Protein AF-A0A1Q5JAL3-F1 (afdb_monomer_lite)

Structure (mmCIF, N/CA/C/O backbone):
data_AF-A0A1Q5JAL3-F1
#
_entry.id   AF-A0A1Q5JAL3-F1
#
loop_
_atom_site.group_PDB
_atom_site.id
_atom_site.type_symbol
_atom_site.label_atom_id
_atom_site.label_alt_id
_atom_site.label_comp_id
_atom_site.label_asym_id
_atom_site.label_entity_id
_atom_site.label_seq_id
_atom_site.pdbx_PDB_ins_code
_atom_site.Cartn_x
_atom_site.Cartn_y
_atom_site.Cartn_z
_atom_site.occupancy
_atom_site.B_iso_or_equiv
_atom_site.auth_seq_id
_atom_site.auth_comp_id
_atom_site.auth_asym_id
_atom_site.auth_atom_id
_atom_site.pdbx_PDB_model_num
ATOM 1 N N . MET A 1 1 ? -43.238 42.536 16.582 1.00 42.62 1 MET A N 1
ATOM 2 C CA . MET A 1 1 ? -42.857 41.364 17.397 1.00 42.62 1 MET A CA 1
ATOM 3 C C . MET A 1 1 ? -41.834 40.572 16.612 1.00 42.62 1 MET A C 1
ATOM 5 O O . MET A 1 1 ? -42.188 39.851 15.692 1.00 42.62 1 MET A O 1
ATOM 9 N N . THR A 1 2 ? -40.567 40.826 16.907 1.00 39.84 2 THR A N 1
ATOM 10 C CA . THR A 1 2 ? -39.393 40.129 16.381 1.00 39.84 2 THR A CA 1
ATOM 11 C C . THR A 1 2 ? -39.294 38.762 17.052 1.00 39.84 2 THR A C 1
ATOM 13 O O . THR A 1 2 ? -39.232 38.678 18.275 1.00 39.84 2 THR A O 1
ATOM 16 N N . VAL A 1 3 ? -39.324 37.695 16.255 1.00 46.88 3 VAL A N 1
ATOM 17 C CA . VAL A 1 3 ? -38.985 36.343 16.706 1.00 46.88 3 VAL A CA 1
ATOM 18 C C . VAL A 1 3 ? -37.526 36.127 16.325 1.00 46.88 3 VAL A C 1
ATOM 20 O O . VAL A 1 3 ? -37.211 35.926 15.156 1.00 46.88 3 VAL A O 1
ATOM 23 N N . GLU A 1 4 ? -36.641 36.245 17.309 1.00 42.84 4 GLU A N 1
ATOM 24 C CA . GLU A 1 4 ? -35.236 35.853 17.189 1.00 42.84 4 GLU A CA 1
ATOM 25 C C . GLU A 1 4 ? -35.157 34.329 16.978 1.00 42.84 4 GLU A C 1
ATOM 27 O O . GLU A 1 4 ? -35.777 33.578 17.742 1.00 42.84 4 GLU A O 1
ATOM 32 N N . PRO A 1 5 ? -34.410 33.825 15.982 1.00 50.69 5 PRO A N 1
ATOM 33 C CA . PRO A 1 5 ? -34.107 32.408 15.908 1.00 50.69 5 PRO A CA 1
ATOM 34 C C . PRO A 1 5 ? -33.110 32.068 17.020 1.00 50.69 5 PRO A C 1
ATOM 36 O O . PRO A 1 5 ? -31.956 32.490 16.995 1.00 50.69 5 PRO A O 1
ATOM 39 N N . VAL A 1 6 ? -33.567 31.286 18.001 1.00 53.91 6 VAL A N 1
ATOM 40 C CA . VAL A 1 6 ? -32.711 30.635 18.997 1.00 53.91 6 VAL A CA 1
ATOM 41 C C . VAL A 1 6 ? -31.657 29.830 18.242 1.00 53.91 6 VAL A C 1
ATOM 43 O O . VAL A 1 6 ? -31.956 28.796 17.642 1.00 53.91 6 VAL A O 1
ATOM 46 N N . GLY A 1 7 ? -30.427 30.342 18.228 1.00 45.62 7 GLY A N 1
ATOM 47 C CA . GLY A 1 7 ? -29.283 29.653 17.656 1.00 45.62 7 GLY A CA 1
ATOM 48 C C . GLY A 1 7 ? -29.133 28.292 18.322 1.00 45.62 7 GLY A C 1
ATOM 49 O O . GLY A 1 7 ? -28.945 28.208 19.537 1.00 45.62 7 GLY A O 1
ATOM 50 N N . LEU A 1 8 ? -29.233 27.222 17.528 1.00 49.56 8 LEU A N 1
ATOM 51 C CA . LEU A 1 8 ? -28.798 25.902 17.963 1.00 49.56 8 LEU A CA 1
ATOM 52 C C . LEU A 1 8 ? -27.350 26.034 18.463 1.00 49.56 8 LEU A C 1
ATOM 54 O O . LEU A 1 8 ? -26.520 26.588 17.733 1.00 49.56 8 LEU A O 1
ATOM 58 N N . PRO A 1 9 ? -27.006 25.519 19.657 1.00 50.84 9 PRO A N 1
ATOM 59 C CA . PRO A 1 9 ? -25.605 25.387 20.014 1.00 50.84 9 PRO A CA 1
ATOM 60 C C . PRO A 1 9 ? -24.918 24.524 18.943 1.00 50.84 9 PRO A C 1
ATOM 62 O O . PRO A 1 9 ? -25.553 23.602 18.414 1.00 50.84 9 PRO A O 1
ATOM 65 N N . PRO A 1 10 ? -23.642 24.790 18.600 1.00 48.81 10 PRO A N 1
ATOM 66 C CA . PRO A 1 10 ? -22.891 23.891 17.737 1.00 48.81 10 PRO A CA 1
ATOM 67 C C . PRO A 1 10 ? -23.011 22.497 18.345 1.00 48.81 10 PRO A C 1
ATOM 69 O O . PRO A 1 10 ? -22.692 22.325 19.522 1.00 48.81 10 PRO A O 1
ATOM 72 N N . LEU A 1 11 ? -23.555 21.541 17.582 1.00 48.44 11 LEU A N 1
ATOM 73 C CA . LEU A 1 11 ? -23.711 20.157 18.018 1.00 48.44 11 LEU A CA 1
ATOM 74 C C . LEU A 1 11 ? -22.334 19.677 18.466 1.00 48.44 11 LEU A C 1
ATOM 76 O O . LEU A 1 11 ? -21.487 19.344 17.635 1.00 48.44 11 LEU A O 1
ATOM 80 N N . ALA A 1 12 ? -22.086 19.705 19.776 1.00 58.31 12 ALA A N 1
ATOM 81 C CA . ALA A 1 12 ? -20.869 19.164 20.330 1.00 58.31 12 ALA A CA 1
ATOM 82 C C . ALA A 1 12 ? -20.825 17.711 19.847 1.00 58.31 12 ALA A C 1
ATOM 84 O O . ALA A 1 12 ? -21.824 16.998 20.008 1.00 58.31 12 ALA A O 1
ATOM 85 N N . PRO A 1 13 ? -19.741 17.281 19.177 1.00 62.78 13 PRO A N 1
ATOM 86 C CA . PRO A 1 13 ? -19.668 15.919 18.684 1.00 62.78 13 PRO A CA 1
ATOM 87 C C . PRO A 1 13 ? -19.947 14.993 19.862 1.00 62.78 13 PRO A C 1
ATOM 89 O O . PRO A 1 13 ? -19.389 15.189 20.944 1.00 62.78 13 PRO A O 1
ATOM 92 N N . THR A 1 14 ? -20.840 14.019 19.665 1.00 82.50 14 THR A N 1
ATOM 93 C CA . THR A 1 14 ? -21.141 13.035 20.706 1.00 82.50 14 THR A CA 1
ATOM 94 C C . THR A 1 14 ? -19.830 12.449 21.219 1.00 82.50 14 THR A C 1
ATOM 96 O O . THR A 1 14 ? -18.869 12.307 20.459 1.00 82.50 14 THR A O 1
ATOM 99 N N . THR A 1 15 ? -19.759 12.104 22.503 1.00 86.50 15 THR A N 1
ATOM 100 C CA . THR A 1 15 ? -18.523 11.589 23.114 1.00 86.50 15 THR A CA 1
ATOM 101 C C . THR A 1 15 ? -17.916 10.436 22.303 1.00 86.50 15 THR A C 1
ATOM 103 O O . THR A 1 15 ? -16.702 10.364 22.130 1.00 86.50 15 THR A O 1
ATOM 106 N N . ALA A 1 16 ? -18.765 9.608 21.684 1.00 84.12 16 ALA A N 1
ATOM 107 C CA . ALA A 1 16 ? -18.364 8.578 20.728 1.00 84.12 16 ALA A CA 1
ATOM 108 C C . ALA A 1 16 ? -17.694 9.134 19.455 1.00 84.12 16 ALA A C 1
ATOM 110 O O . ALA A 1 16 ? -16.653 8.627 19.047 1.00 84.12 16 ALA A O 1
ATOM 111 N N . ALA A 1 17 ? -18.249 10.174 18.824 1.00 87.62 17 ALA A N 1
ATOM 112 C CA . ALA A 1 17 ? -17.645 10.819 17.656 1.00 87.62 17 ALA A CA 1
ATOM 113 C C . ALA A 1 17 ? -16.284 11.454 17.985 1.00 87.62 17 ALA A C 1
ATOM 115 O O . ALA A 1 17 ? -15.345 11.334 17.198 1.00 87.62 17 ALA A O 1
ATOM 116 N N . ARG A 1 18 ? -16.146 12.066 19.168 1.00 89.31 18 ARG A N 1
ATOM 117 C CA . ARG A 1 18 ? -14.858 12.599 19.631 1.00 89.31 18 ARG A CA 1
ATOM 118 C C . ARG A 1 18 ? -13.846 11.479 19.891 1.00 89.31 18 ARG A C 1
ATOM 120 O O . ARG A 1 18 ? -12.728 11.574 19.401 1.00 89.31 18 ARG A O 1
ATOM 127 N N . ALA A 1 19 ? -14.238 10.396 20.566 1.00 90.06 19 ALA A N 1
ATOM 128 C CA . ALA A 1 19 ? -13.370 9.235 20.790 1.00 90.06 19 ALA A CA 1
ATOM 129 C C . ALA A 1 19 ? -12.913 8.569 19.476 1.00 90.06 19 ALA A C 1
ATOM 131 O O . ALA A 1 19 ? -11.757 8.168 19.358 1.00 90.06 19 ALA A O 1
ATOM 132 N N . ILE A 1 20 ? -13.788 8.505 18.464 1.00 91.06 20 ILE A N 1
ATOM 133 C CA . ILE A 1 20 ? -13.428 8.065 17.106 1.00 91.06 20 ILE A CA 1
ATOM 134 C C . ILE A 1 20 ? -12.351 8.980 16.514 1.00 91.06 20 ILE A C 1
ATOM 136 O O . ILE A 1 20 ? -11.346 8.484 16.013 1.00 91.06 20 ILE A O 1
ATOM 140 N N . GLY A 1 21 ? -12.534 10.301 16.607 1.00 88.75 21 GLY A N 1
ATOM 141 C CA . GLY A 1 21 ? -11.547 11.276 16.138 1.00 88.75 21 GLY A CA 1
ATOM 142 C C . GLY A 1 21 ? -10.192 11.132 16.835 1.00 88.75 21 GLY A C 1
ATOM 143 O O . GLY A 1 21 ? -9.161 11.135 16.168 1.00 88.75 21 GLY A O 1
ATOM 144 N N . VAL A 1 22 ? -10.190 10.920 18.155 1.00 90.12 22 VAL A N 1
ATOM 145 C CA . VAL A 1 22 ? -8.971 10.658 18.941 1.00 90.12 22 VAL A CA 1
ATOM 146 C C . VAL A 1 22 ? -8.249 9.403 18.444 1.00 90.12 22 VAL A C 1
ATOM 148 O O . VAL A 1 22 ? -7.041 9.436 18.222 1.00 90.12 22 VAL A O 1
ATOM 151 N N . LEU A 1 23 ? -8.978 8.308 18.208 1.00 88.12 23 LEU A N 1
ATOM 152 C CA . LEU A 1 23 ? -8.395 7.071 17.682 1.00 88.12 23 LEU A CA 1
ATOM 153 C C . LEU A 1 23 ? -7.808 7.239 16.280 1.00 88.12 23 LEU A C 1
ATOM 155 O O . LEU A 1 23 ? -6.712 6.746 16.021 1.00 88.12 23 LEU A O 1
ATOM 159 N N . MET A 1 24 ? -8.506 7.951 15.395 1.00 91.62 24 MET A N 1
ATOM 160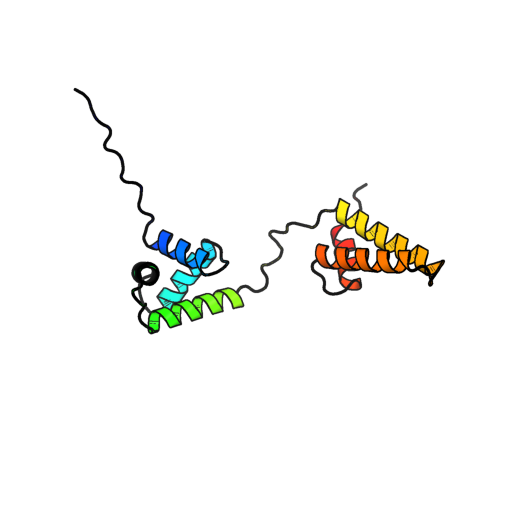 C CA . MET A 1 24 ? -8.027 8.228 14.038 1.00 91.62 24 MET A CA 1
ATOM 161 C C . MET A 1 24 ? -6.804 9.154 14.024 1.00 91.62 24 MET A C 1
ATOM 163 O O . MET A 1 24 ? -5.955 9.033 13.147 1.00 91.62 24 MET A O 1
ATOM 167 N N . ALA A 1 25 ? -6.690 10.063 14.994 1.00 88.12 25 ALA A N 1
ATOM 168 C CA . ALA A 1 25 ? -5.507 10.905 15.151 1.00 88.12 25 ALA A CA 1
ATOM 169 C C . ALA A 1 25 ? -4.302 10.114 15.688 1.00 88.12 25 ALA A C 1
ATOM 171 O O . ALA A 1 25 ? -3.170 10.360 15.281 1.00 88.12 25 ALA A O 1
ATOM 172 N N . ALA A 1 26 ? -4.537 9.155 16.589 1.00 84.12 26 ALA A N 1
ATOM 173 C CA . ALA A 1 26 ? -3.483 8.353 17.209 1.00 84.12 26 ALA A CA 1
ATOM 174 C C . ALA A 1 26 ? -3.050 7.139 16.366 1.00 84.12 26 ALA A C 1
ATOM 176 O O . ALA A 1 26 ? -1.956 6.610 16.557 1.00 84.12 26 ALA A O 1
ATOM 177 N N . THR A 1 27 ? -3.907 6.664 15.459 1.00 80.06 27 THR A N 1
ATOM 178 C CA . THR A 1 27 ? -3.668 5.466 14.647 1.00 80.06 27 THR A CA 1
ATOM 179 C C . THR A 1 27 ? -4.222 5.647 13.231 1.00 80.06 27 THR A C 1
ATOM 181 O O . THR A 1 27 ? -5.351 6.118 13.089 1.00 80.06 27 THR A O 1
ATOM 184 N N . PRO A 1 28 ? -3.491 5.247 12.170 1.00 79.88 28 PRO A N 1
ATOM 185 C CA . PRO A 1 28 ? -4.006 5.298 10.804 1.00 79.88 28 PRO A CA 1
ATOM 186 C C . PRO A 1 28 ? -5.112 4.247 10.631 1.00 79.88 28 PRO A C 1
ATOM 188 O O . PRO A 1 28 ? -4.852 3.089 10.314 1.00 79.88 28 PRO A O 1
ATOM 191 N N . CYS A 1 29 ? -6.355 4.644 10.892 1.00 80.44 29 CYS A N 1
ATOM 192 C CA . CYS A 1 29 ? -7.536 3.794 10.796 1.00 80.44 29 CYS A CA 1
ATOM 193 C C . CYS A 1 29 ? -8.741 4.597 10.288 1.00 80.44 29 CYS A C 1
ATOM 195 O O . CYS A 1 29 ? -8.789 5.824 10.401 1.00 80.44 29 CYS A O 1
ATOM 197 N N . THR A 1 30 ? -9.727 3.919 9.698 1.00 86.25 30 THR A N 1
ATOM 198 C CA . THR A 1 30 ? -10.962 4.583 9.258 1.00 86.25 30 THR A CA 1
ATOM 199 C C . THR A 1 30 ? -11.916 4.804 10.435 1.00 86.25 30 THR A C 1
ATOM 201 O O . THR A 1 30 ? -11.833 4.127 11.458 1.00 86.25 30 THR A O 1
ATOM 204 N N . ALA A 1 31 ? -12.917 5.676 10.277 1.00 85.94 31 ALA A N 1
ATOM 205 C CA . ALA A 1 31 ? -13.977 5.831 11.281 1.00 85.94 31 ALA A CA 1
ATOM 206 C C . ALA A 1 31 ? -14.741 4.517 11.549 1.00 85.94 31 ALA A C 1
ATOM 208 O O . ALA A 1 31 ? -15.248 4.299 12.651 1.00 85.94 31 ALA A O 1
ATOM 209 N N . ARG A 1 32 ? -14.828 3.626 10.550 1.00 84.12 32 ARG A N 1
ATOM 210 C CA . ARG A 1 32 ? -15.420 2.290 10.701 1.00 84.12 32 ARG A CA 1
ATOM 211 C C . ARG A 1 32 ? -14.548 1.402 11.586 1.00 84.12 32 ARG A C 1
ATOM 213 O O . ARG A 1 32 ? -15.080 0.727 12.465 1.00 84.12 32 ARG A O 1
ATOM 220 N N . ASP A 1 33 ? -13.236 1.435 11.386 1.00 85.00 33 ASP A N 1
ATOM 221 C CA . ASP A 1 33 ? -12.285 0.666 12.193 1.00 85.00 33 ASP A CA 1
ATOM 222 C C . ASP A 1 33 ? -12.223 1.195 13.623 1.00 85.00 33 ASP A C 1
ATOM 224 O O . ASP A 1 33 ? -12.312 0.412 14.562 1.00 85.00 33 ASP A O 1
ATOM 228 N N . ALA A 1 34 ? -12.201 2.516 13.805 1.00 87.88 34 ALA A N 1
ATOM 229 C CA . ALA A 1 34 ? -12.258 3.146 15.120 1.00 87.88 34 ALA A CA 1
ATOM 230 C C . ALA A 1 34 ? -13.515 2.730 15.908 1.00 87.88 34 ALA A C 1
ATOM 232 O O . ALA A 1 34 ? -13.419 2.384 17.084 1.00 87.88 34 ALA A O 1
ATOM 233 N N . LYS A 1 35 ? -14.691 2.669 15.261 1.00 88.94 35 LYS A N 1
ATOM 234 C CA . LYS A 1 35 ? -15.925 2.149 15.888 1.00 88.94 35 LYS A CA 1
ATOM 235 C C . LYS A 1 35 ? -15.785 0.689 16.323 1.00 88.94 35 LYS A C 1
ATOM 237 O O . LYS A 1 35 ? -16.212 0.343 17.421 1.00 88.94 35 LYS A O 1
ATOM 242 N N . ARG A 1 36 ? -15.179 -0.161 15.485 1.00 90.56 36 ARG A N 1
ATOM 243 C CA . ARG A 1 36 ? -14.930 -1.576 15.813 1.00 90.56 36 ARG A CA 1
ATOM 244 C C . ARG A 1 36 ? -13.945 -1.728 16.969 1.00 90.56 36 ARG A C 1
ATOM 246 O O . ARG A 1 36 ? -14.180 -2.549 17.846 1.00 90.56 36 ARG A O 1
ATOM 253 N N . ILE A 1 37 ? -12.878 -0.930 16.980 1.00 91.25 37 ILE A N 1
ATOM 254 C CA . ILE A 1 37 ? -11.877 -0.906 18.050 1.00 91.25 37 ILE A CA 1
ATOM 255 C C . ILE A 1 37 ? -12.531 -0.500 19.373 1.00 91.25 37 ILE A C 1
ATOM 257 O O . ILE A 1 37 ? -12.312 -1.174 20.374 1.00 91.25 37 ILE A O 1
ATOM 261 N N . LEU A 1 38 ? -13.368 0.545 19.382 1.00 91.12 38 LEU A N 1
ATOM 262 C CA . LEU A 1 38 ? -14.099 0.966 20.584 1.00 91.12 38 LEU A CA 1
ATOM 263 C C . LEU A 1 38 ? -15.053 -0.120 21.087 1.00 91.12 38 LEU A C 1
ATOM 265 O O . LEU A 1 38 ? -15.058 -0.401 22.279 1.00 91.12 38 LEU A O 1
ATOM 269 N N . ALA A 1 39 ? -15.821 -0.758 20.201 1.00 89.75 39 ALA A N 1
ATOM 270 C CA . ALA A 1 39 ? -16.708 -1.855 20.588 1.00 89.75 39 ALA A CA 1
ATOM 271 C C . ALA A 1 39 ? -15.925 -3.030 21.198 1.00 89.75 39 ALA A C 1
ATOM 273 O O . ALA A 1 39 ? -16.197 -3.436 22.323 1.00 89.75 39 ALA A O 1
ATOM 274 N N . ALA A 1 40 ? -14.873 -3.496 20.519 1.00 89.31 40 ALA A N 1
ATOM 275 C CA . ALA A 1 40 ? -14.052 -4.605 20.998 1.00 89.31 40 ALA A CA 1
ATOM 276 C C . ALA A 1 40 ? -13.320 -4.281 22.312 1.00 89.31 40 ALA A C 1
ATOM 278 O O . ALA A 1 40 ? -13.206 -5.129 23.193 1.00 89.31 40 ALA A O 1
ATOM 279 N N . ALA A 1 41 ? -12.821 -3.054 22.468 1.00 91.00 41 ALA A N 1
ATOM 280 C CA . ALA A 1 41 ? -12.187 -2.616 23.707 1.00 91.00 41 ALA A CA 1
ATOM 281 C C . ALA A 1 41 ? -13.196 -2.518 24.862 1.00 91.00 41 ALA A C 1
ATOM 283 O O . ALA A 1 41 ? -12.839 -2.838 25.994 1.00 91.00 41 ALA A O 1
ATOM 284 N N . ALA A 1 42 ? -14.438 -2.112 24.586 1.00 90.75 42 ALA A N 1
ATOM 285 C CA . ALA A 1 42 ? -15.509 -2.056 25.577 1.00 90.75 42 ALA A CA 1
ATOM 286 C C . ALA A 1 42 ? -15.883 -3.467 26.050 1.00 90.75 42 ALA A C 1
ATOM 288 O O . ALA A 1 42 ? -15.917 -3.709 27.256 1.00 90.75 42 ALA A O 1
ATOM 289 N N . ASP A 1 43 ? -16.014 -4.414 25.116 1.00 91.19 43 ASP A N 1
ATOM 290 C CA . ASP A 1 43 ? -16.245 -5.830 25.414 1.00 91.19 43 ASP A CA 1
ATOM 291 C C . ASP A 1 43 ? -15.092 -6.425 26.244 1.00 91.19 43 ASP A C 1
ATOM 293 O O . ASP A 1 43 ? -15.311 -7.073 27.268 1.00 91.19 43 ASP A O 1
ATOM 297 N N . LEU A 1 44 ? -13.837 -6.156 25.864 1.00 90.06 44 LEU A N 1
ATOM 298 C CA . LEU A 1 44 ? -12.655 -6.615 26.607 1.00 90.06 44 LEU A CA 1
ATOM 299 C C . LEU A 1 44 ? -12.551 -5.998 28.008 1.00 90.06 44 LEU A C 1
ATOM 301 O O . LEU A 1 44 ? -1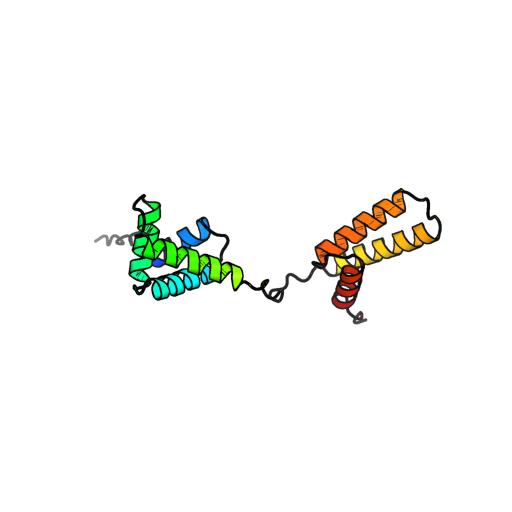2.051 -6.644 28.930 1.00 90.06 44 LEU A O 1
ATOM 305 N N . ALA A 1 45 ? -12.987 -4.750 28.169 1.00 90.69 45 ALA A N 1
ATOM 306 C CA . ALA A 1 45 ? -12.993 -4.045 29.447 1.00 90.69 45 ALA A CA 1
ATOM 307 C C . ALA A 1 45 ? -14.268 -4.292 30.272 1.00 90.69 45 ALA A C 1
ATOM 309 O O . ALA A 1 45 ? -14.304 -3.863 31.427 1.00 90.69 45 ALA A O 1
ATOM 310 N N . GLN A 1 46 ? -15.265 -4.985 29.705 1.00 91.56 46 GLN A N 1
ATOM 311 C CA . GLN A 1 46 ? -16.578 -5.253 30.301 1.00 91.56 46 GLN A CA 1
ATOM 312 C C . GLN A 1 46 ? -17.291 -3.966 30.757 1.00 91.56 46 GLN A C 1
ATOM 314 O O . GLN A 1 46 ? -17.844 -3.894 31.853 1.00 91.56 46 GLN A O 1
ATOM 319 N N . ILE A 1 47 ? -17.239 -2.923 29.923 1.00 92.25 47 ILE A N 1
ATOM 320 C CA . ILE A 1 47 ? -17.922 -1.639 30.148 1.00 92.25 47 ILE A CA 1
ATOM 321 C C . ILE A 1 47 ? -18.714 -1.232 28.909 1.00 92.25 47 ILE A C 1
ATOM 323 O O . ILE A 1 47 ? -18.524 -1.787 27.830 1.00 92.25 47 ILE A O 1
ATOM 327 N N . SER A 1 48 ? -19.592 -0.239 29.043 1.00 90.75 48 SER A N 1
ATOM 328 C CA . SER A 1 48 ? -20.311 0.287 27.886 1.00 90.75 48 SER A CA 1
ATOM 329 C C . SER A 1 48 ? -19.366 1.037 26.934 1.00 90.75 48 SER A C 1
ATOM 331 O O . SER A 1 48 ? -18.386 1.662 27.349 1.00 90.75 48 SER A O 1
ATOM 333 N N . VAL A 1 49 ? -19.689 1.031 25.636 1.00 87.81 49 VAL A N 1
ATOM 334 C CA . VAL A 1 49 ? -18.958 1.813 24.619 1.00 87.81 49 VAL A CA 1
ATOM 335 C C . VAL A 1 49 ? -18.993 3.311 24.937 1.00 87.81 49 VAL A C 1
ATOM 337 O O . VAL A 1 49 ? -18.032 4.026 24.659 1.00 87.81 49 VAL A O 1
ATOM 340 N N . HIS A 1 50 ? -20.084 3.785 25.544 1.00 88.81 50 HIS A N 1
ATOM 341 C CA . HIS A 1 50 ? -20.219 5.168 25.982 1.00 88.81 50 HIS A CA 1
ATOM 342 C C . HIS A 1 50 ? -19.206 5.516 27.083 1.00 88.81 50 HIS A C 1
ATOM 344 O O . HIS A 1 50 ? -18.467 6.488 26.939 1.00 88.81 50 HIS A O 1
ATOM 350 N N . ASP A 1 51 ? -19.109 4.700 28.135 1.00 89.62 51 ASP A N 1
ATOM 351 C CA . ASP A 1 51 ? -18.184 4.951 29.250 1.00 89.62 51 ASP A CA 1
ATOM 352 C C . ASP A 1 51 ? -16.729 4.821 28.806 1.00 89.62 51 ASP A C 1
ATOM 354 O O . ASP A 1 51 ? -15.873 5.611 29.207 1.00 89.62 51 ASP A O 1
ATOM 358 N N . LEU A 1 52 ? -16.448 3.873 27.907 1.00 89.25 52 LEU A N 1
ATOM 359 C CA . LEU A 1 52 ? -15.142 3.786 27.270 1.00 89.25 52 LEU A CA 1
ATOM 360 C C . LEU A 1 52 ? -14.816 5.061 26.480 1.00 89.25 52 LEU A C 1
ATOM 362 O O . LEU A 1 52 ? -13.706 5.575 26.594 1.00 89.25 52 LEU A O 1
ATOM 366 N N . ALA A 1 53 ? -15.761 5.585 25.696 1.00 90.44 53 ALA A N 1
ATOM 367 C CA . ALA A 1 53 ? -15.556 6.808 24.926 1.00 90.44 53 ALA A CA 1
ATOM 368 C C . ALA A 1 53 ? -15.277 8.018 25.833 1.00 90.44 53 ALA A C 1
ATOM 370 O O . ALA A 1 53 ? -14.391 8.810 25.518 1.00 90.44 53 ALA A O 1
ATOM 371 N N . VAL A 1 54 ? -15.971 8.133 26.974 1.00 90.25 54 VAL A N 1
ATOM 372 C CA . VAL A 1 54 ? -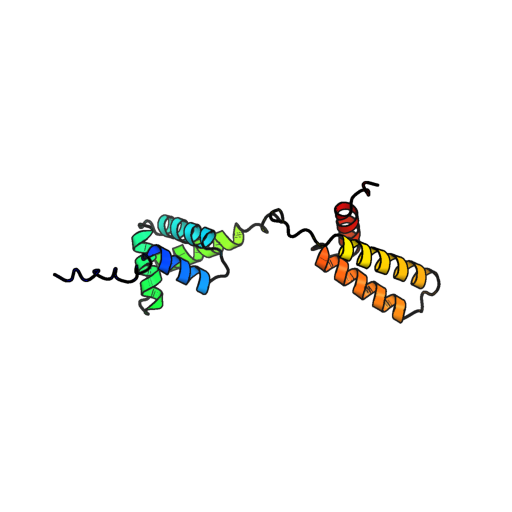15.694 9.163 27.993 1.00 90.25 54 VAL A CA 1
ATOM 373 C C . VAL A 1 54 ? -14.251 9.052 28.487 1.00 90.25 54 VAL A C 1
ATOM 375 O O . VAL A 1 54 ? -13.530 10.046 28.503 1.00 90.25 54 VAL A O 1
ATOM 378 N N . VAL A 1 55 ? -13.803 7.841 28.827 1.00 90.12 55 VAL A N 1
ATOM 379 C CA . VAL A 1 55 ? -12.439 7.593 29.320 1.00 90.12 55 VAL A CA 1
ATOM 380 C C . VAL A 1 55 ? -11.377 7.889 28.255 1.00 90.12 55 VAL A C 1
ATOM 382 O O . VAL A 1 55 ? -10.346 8.477 28.566 1.00 90.12 55 VAL A O 1
ATOM 385 N N . VAL A 1 56 ? -11.621 7.518 26.995 1.00 88.19 56 VAL A N 1
ATOM 386 C CA . VAL A 1 56 ? -10.704 7.804 25.877 1.00 88.19 56 VAL A CA 1
ATOM 387 C C . VAL A 1 56 ? -10.557 9.311 25.658 1.00 88.19 56 VAL A C 1
ATOM 389 O O . VAL A 1 56 ? -9.442 9.792 25.465 1.00 88.19 56 VAL A O 1
ATOM 392 N N . VAL A 1 57 ? -11.659 10.065 25.723 1.00 89.12 57 VAL A N 1
ATOM 393 C CA . VAL A 1 57 ? -11.632 11.530 25.602 1.00 89.12 57 VAL A CA 1
ATOM 394 C C . VAL A 1 57 ? -10.917 12.166 26.797 1.00 89.12 57 VAL A C 1
ATOM 396 O O . VAL A 1 57 ? -10.006 12.963 26.587 1.00 89.12 57 VAL A O 1
ATOM 399 N N . ALA A 1 58 ? -11.234 11.759 28.029 1.00 86.62 58 ALA A N 1
ATOM 400 C CA . ALA A 1 58 ? -10.563 12.255 29.236 1.00 86.62 58 ALA A CA 1
ATOM 401 C C . ALA A 1 58 ? -9.044 11.977 29.231 1.00 86.62 58 ALA A C 1
ATOM 403 O O . ALA A 1 58 ? -8.257 12.774 29.743 1.00 86.62 58 ALA A O 1
ATOM 404 N N . GLY A 1 59 ? -8.619 10.886 28.581 1.00 82.62 59 GLY A N 1
ATOM 405 C CA . GLY A 1 59 ? -7.212 10.571 28.322 1.00 82.62 59 GLY A CA 1
ATOM 406 C C . GLY A 1 59 ? -6.465 11.658 27.551 1.00 82.62 59 GLY A C 1
ATOM 407 O O . GLY A 1 59 ? -5.306 11.936 27.852 1.00 82.62 59 GLY A O 1
ATOM 408 N N . THR A 1 60 ? -7.127 12.320 26.599 1.00 81.62 60 THR A N 1
ATOM 409 C CA . THR A 1 60 ? -6.526 13.433 25.840 1.00 81.62 60 THR A CA 1
ATOM 410 C C . THR A 1 60 ? -6.418 14.724 26.641 1.00 81.62 60 THR A C 1
ATOM 412 O O . THR A 1 60 ? -5.591 15.575 26.331 1.00 81.62 60 THR A O 1
ATOM 415 N N . GLU A 1 61 ? -7.202 14.837 27.710 1.00 81.75 61 GLU A N 1
ATOM 416 C CA . GLU A 1 61 ? -7.202 15.962 28.648 1.00 81.75 61 GLU A CA 1
ATOM 417 C C . GLU A 1 61 ? -6.232 15.719 29.824 1.00 81.75 61 GLU A C 1
ATOM 419 O O . GLU A 1 61 ? -6.218 16.468 30.796 1.00 81.75 61 GLU A O 1
ATOM 424 N N . GLY A 1 62 ? -5.398 14.671 29.738 1.00 78.38 62 GLY A N 1
ATOM 425 C CA . GLY A 1 62 ? -4.352 14.360 30.714 1.00 78.38 62 GLY A CA 1
ATOM 426 C C . GLY A 1 62 ? -4.792 13.462 31.872 1.00 78.38 62 GLY A C 1
ATOM 427 O O . GLY A 1 62 ? -3.991 13.208 32.770 1.00 78.38 62 GLY A O 1
ATOM 428 N N . THR A 1 63 ? -6.026 12.944 31.865 1.00 77.94 63 THR A N 1
ATOM 429 C CA . THR A 1 63 ? -6.488 11.985 32.882 1.00 77.94 63 THR A CA 1
ATOM 430 C C . THR A 1 63 ? -6.165 10.561 32.430 1.00 77.94 63 THR A C 1
ATOM 432 O O . THR A 1 63 ? -6.824 10.057 31.520 1.00 77.94 63 THR A O 1
ATOM 435 N N . PRO A 1 64 ? -5.174 9.871 33.023 1.00 72.62 64 PRO A N 1
ATOM 436 C CA . PRO A 1 64 ? -4.762 8.566 32.530 1.00 72.62 64 PRO A CA 1
ATOM 437 C C . PRO A 1 64 ? -5.908 7.549 32.657 1.00 72.62 64 PRO A C 1
ATOM 439 O O . PRO A 1 64 ? -6.517 7.433 33.728 1.00 72.62 64 PRO A O 1
ATOM 442 N N . PRO A 1 65 ? -6.213 6.784 31.593 1.00 77.06 65 PRO A N 1
ATOM 443 C CA . PRO A 1 65 ? -7.227 5.748 31.670 1.00 77.06 65 PRO A CA 1
ATOM 444 C C . PRO A 1 65 ? -6.800 4.664 32.675 1.00 77.06 65 PRO A C 1
ATOM 446 O O . PRO A 1 65 ? -5.616 4.333 32.772 1.00 77.06 65 PRO A O 1
ATOM 449 N N . PRO A 1 66 ? -7.745 4.040 33.401 1.00 85.06 66 PRO A N 1
ATOM 450 C CA . PRO A 1 66 ? -7.452 2.881 34.235 1.00 85.06 66 PRO A CA 1
ATOM 451 C C . PRO A 1 66 ? -6.700 1.805 33.441 1.00 85.06 66 PRO A C 1
ATOM 453 O O . PRO A 1 66 ? -7.116 1.450 32.338 1.00 85.06 66 PRO A O 1
ATOM 456 N N . GLY A 1 67 ? -5.648 1.205 34.010 1.00 85.12 67 GLY A N 1
ATOM 457 C CA . GLY A 1 67 ? -4.762 0.294 33.264 1.00 85.12 67 GLY A CA 1
ATOM 458 C C . GLY A 1 67 ? -5.453 -0.918 32.616 1.00 85.12 67 GLY A C 1
ATOM 459 O O . GLY A 1 67 ? -4.950 -1.471 31.642 1.00 85.12 67 GLY A O 1
ATOM 460 N N . ARG A 1 68 ? -6.633 -1.334 33.104 1.00 88.31 68 ARG A N 1
ATOM 461 C CA . ARG A 1 68 ? -7.462 -2.358 32.435 1.00 88.31 68 ARG A CA 1
ATOM 462 C C . ARG A 1 68 ? -8.017 -1.875 31.088 1.00 88.31 68 ARG A C 1
ATOM 464 O O . ARG A 1 68 ? -8.007 -2.637 30.130 1.00 88.31 68 ARG A O 1
ATOM 471 N N . ILE A 1 69 ? -8.447 -0.614 31.025 1.00 88.50 69 ILE A N 1
ATOM 472 C CA . ILE A 1 69 ? -9.019 0.030 29.840 1.00 88.50 69 ILE A CA 1
ATOM 473 C C . ILE A 1 69 ? -7.914 0.295 28.822 1.00 88.50 69 ILE A C 1
ATOM 475 O O . ILE A 1 69 ? -8.069 -0.023 27.650 1.00 88.50 69 ILE A O 1
ATOM 479 N N . GLU A 1 70 ? -6.762 0.780 29.280 1.00 87.06 70 GLU A N 1
ATOM 480 C CA . GLU A 1 70 ? -5.602 0.989 28.414 1.00 87.06 70 GLU A CA 1
ATOM 481 C C . GLU A 1 70 ? -5.129 -0.324 27.761 1.00 87.06 70 GLU A C 1
ATOM 483 O O . GLU A 1 70 ? -4.899 -0.384 26.552 1.00 87.06 70 GLU A O 1
ATOM 488 N N . ARG A 1 71 ? -5.047 -1.414 28.542 1.00 88.81 71 ARG A N 1
ATOM 489 C CA . ARG A 1 71 ? -4.714 -2.748 28.016 1.00 88.81 71 ARG A CA 1
ATOM 490 C C . ARG A 1 71 ? -5.765 -3.266 27.039 1.00 88.81 71 ARG A C 1
ATOM 492 O O . ARG A 1 71 ? -5.392 -3.843 26.022 1.00 88.81 71 ARG A O 1
ATOM 499 N N . ALA A 1 72 ? -7.051 -3.078 27.333 1.00 90.69 72 ALA A N 1
ATOM 500 C CA . ALA A 1 72 ? -8.138 -3.479 26.442 1.00 90.69 72 ALA A CA 1
ATOM 501 C C . ALA A 1 72 ? -8.081 -2.719 25.108 1.00 90.69 72 ALA A C 1
ATOM 503 O O . ALA A 1 72 ? -8.149 -3.341 24.051 1.00 90.69 72 ALA A O 1
ATOM 504 N N . LEU A 1 73 ? -7.857 -1.402 25.153 1.00 87.50 73 LEU A N 1
ATOM 505 C CA . LEU A 1 73 ? -7.723 -0.561 23.966 1.00 87.50 73 LEU A CA 1
ATOM 506 C C . LEU A 1 73 ? -6.513 -0.965 23.122 1.00 87.50 73 LEU A C 1
ATOM 508 O O . LEU A 1 73 ? -6.640 -1.173 21.919 1.00 87.50 73 LEU A O 1
ATOM 512 N N . ARG A 1 74 ? -5.351 -1.149 23.757 1.00 89.25 74 ARG A N 1
ATOM 513 C CA . ARG A 1 74 ? -4.128 -1.595 23.082 1.00 89.25 74 ARG A CA 1
ATOM 514 C C . ARG A 1 74 ? -4.312 -2.953 22.405 1.00 89.25 74 ARG A C 1
ATOM 516 O O . ARG A 1 74 ? -3.989 -3.079 21.228 1.00 89.25 74 ARG A O 1
ATOM 523 N N . ARG A 1 75 ? -4.907 -3.929 23.101 1.00 89.50 75 ARG A N 1
ATOM 524 C CA . ARG A 1 75 ? -5.227 -5.249 22.529 1.00 89.50 75 ARG A CA 1
ATOM 525 C C . ARG A 1 75 ? -6.207 -5.151 21.362 1.00 89.50 75 ARG A C 1
ATOM 527 O O . ARG A 1 75 ? -6.012 -5.830 20.363 1.00 89.50 75 ARG A O 1
ATOM 534 N N . ALA A 1 76 ? -7.232 -4.306 21.462 1.00 87.25 76 ALA A N 1
ATOM 535 C CA . ALA A 1 76 ? -8.198 -4.104 20.383 1.00 87.25 76 ALA A CA 1
ATOM 536 C C . ALA A 1 76 ? -7.556 -3.454 19.144 1.00 87.25 76 ALA A C 1
ATOM 538 O O . ALA A 1 76 ? -7.824 -3.878 18.022 1.00 87.25 76 ALA A O 1
ATOM 539 N N . VAL A 1 77 ? -6.668 -2.472 19.333 1.00 88.44 77 VAL A N 1
ATOM 540 C CA . VAL A 1 77 ? -5.893 -1.844 18.247 1.00 88.44 77 VAL A CA 1
ATOM 541 C C . VAL A 1 77 ? -4.923 -2.844 17.612 1.00 88.44 77 VAL A C 1
ATOM 543 O O . VAL A 1 77 ? -4.833 -2.927 16.390 1.00 88.44 77 VAL A O 1
ATOM 546 N N . GLU A 1 78 ? -4.199 -3.623 18.415 1.00 86.31 78 GLU A N 1
ATOM 547 C CA . GLU A 1 78 ? -3.316 -4.691 17.930 1.00 86.31 78 GLU A CA 1
ATOM 548 C C . GLU A 1 78 ? -4.094 -5.739 17.132 1.00 86.31 78 GLU A C 1
ATOM 550 O O . GLU A 1 78 ? -3.723 -6.034 16.000 1.00 86.31 78 GLU A O 1
ATOM 555 N N . ALA A 1 79 ? -5.225 -6.212 17.657 1.00 82.62 79 ALA A N 1
ATOM 556 C CA . ALA A 1 79 ? -6.101 -7.143 16.960 1.00 82.62 79 ALA A CA 1
ATOM 557 C C . ALA A 1 79 ? -6.655 -6.554 15.656 1.00 82.62 79 ALA A C 1
ATOM 559 O O . ALA A 1 79 ? -6.722 -7.264 14.658 1.00 82.62 79 ALA A O 1
ATOM 560 N N . ALA A 1 80 ? -7.005 -5.265 15.617 1.00 80.50 80 ALA A N 1
ATOM 561 C CA . ALA A 1 80 ? -7.447 -4.602 14.391 1.00 80.50 80 ALA A CA 1
ATOM 562 C C . ALA A 1 80 ? -6.328 -4.518 13.340 1.00 80.50 80 ALA A C 1
ATOM 564 O O . ALA A 1 80 ? -6.592 -4.737 12.161 1.00 80.50 80 ALA A O 1
ATOM 565 N N . ARG A 1 81 ? -5.077 -4.279 13.755 1.00 75.12 81 ARG A N 1
ATOM 566 C CA . ARG A 1 81 ? -3.909 -4.290 12.856 1.00 75.12 81 ARG A CA 1
ATOM 567 C C . ARG A 1 81 ? -3.553 -5.690 12.358 1.00 75.12 81 ARG A C 1
ATOM 569 O O . ARG A 1 81 ? -3.157 -5.829 11.212 1.00 75.12 81 ARG A O 1
ATOM 576 N N . SER A 1 82 ? -3.689 -6.714 13.198 1.00 71.00 82 SER A N 1
ATOM 577 C CA . SER A 1 82 ? -3.408 -8.107 12.825 1.00 71.00 82 SER A CA 1
ATOM 578 C C . SER A 1 82 ? -4.546 -8.752 12.026 1.00 71.00 82 SER A C 1
ATOM 580 O O . SER A 1 82 ? -4.293 -9.587 11.165 1.00 71.00 82 SER A O 1
ATOM 582 N N . SER A 1 83 ? -5.799 -8.365 12.295 1.00 56.91 83 SER A N 1
ATOM 583 C CA . SER A 1 83 ? -6.991 -8.790 11.547 1.00 56.91 83 SER A CA 1
ATOM 584 C C . SER A 1 83 ? -7.213 -7.969 10.283 1.00 56.91 83 SER A C 1
ATOM 586 O O . SER A 1 83 ? -7.967 -8.414 9.415 1.00 56.91 83 SER A O 1
ATOM 588 N N . ALA A 1 84 ? -6.538 -6.827 10.136 1.00 55.81 84 ALA A N 1
ATOM 589 C CA . ALA A 1 84 ? -6.142 -6.345 8.827 1.00 55.81 84 ALA A CA 1
ATOM 590 C C . ALA A 1 84 ? -5.098 -7.324 8.258 1.00 55.81 84 ALA A C 1
ATOM 592 O O . ALA A 1 84 ? -3.936 -6.991 8.037 1.00 55.81 84 ALA A O 1
ATOM 593 N N . ALA A 1 85 ? -5.553 -8.549 7.960 1.00 46.25 85 ALA A N 1
ATOM 594 C CA . ALA A 1 85 ? -5.107 -9.228 6.756 1.00 46.25 85 ALA A CA 1
ATOM 595 C C . ALA A 1 85 ? -5.046 -8.157 5.659 1.00 46.25 85 ALA A C 1
ATOM 597 O O . ALA A 1 85 ? -5.942 -7.298 5.659 1.00 46.25 85 ALA A O 1
ATOM 598 N N . PRO A 1 86 ? -3.995 -8.141 4.813 1.00 44.09 86 PRO A N 1
ATOM 599 C CA . PRO A 1 86 ? -3.829 -7.092 3.815 1.00 44.09 86 PRO A CA 1
ATOM 600 C C . PRO A 1 86 ? -5.190 -6.899 3.178 1.00 44.09 86 PRO A C 1
ATOM 602 O O . PRO A 1 86 ? -5.781 -7.892 2.744 1.00 44.09 86 PRO A O 1
ATOM 605 N N . ALA A 1 87 ? -5.729 -5.679 3.304 1.00 45.47 87 ALA A N 1
ATOM 606 C CA . ALA A 1 87 ? -7.047 -5.359 2.793 1.00 45.47 87 ALA A CA 1
ATOM 607 C C . ALA A 1 87 ? -7.159 -6.038 1.437 1.00 45.47 87 ALA A C 1
ATOM 609 O O . ALA A 1 87 ? -6.232 -5.917 0.629 1.00 45.47 87 ALA A O 1
ATOM 610 N N . ASP A 1 88 ? -8.217 -6.823 1.243 1.00 42.84 88 ASP A N 1
ATOM 611 C CA . ASP A 1 88 ? -8.516 -7.363 -0.069 1.00 42.84 88 ASP A CA 1
ATOM 612 C C . ASP A 1 88 ? -8.317 -6.202 -1.062 1.00 42.84 88 ASP A C 1
ATOM 614 O O . ASP A 1 88 ? -8.920 -5.139 -0.854 1.00 42.84 88 ASP A O 1
ATOM 618 N N . PRO A 1 89 ? -7.414 -6.296 -2.059 1.00 51.06 89 PRO A N 1
ATOM 619 C CA . PRO A 1 89 ? -7.132 -5.188 -2.974 1.00 51.06 89 PRO A CA 1
ATOM 620 C C . PRO A 1 89 ? -8.336 -4.858 -3.883 1.00 51.06 89 PRO A C 1
ATOM 622 O O . PRO A 1 89 ? -8.181 -4.255 -4.940 1.00 51.06 89 PRO A O 1
ATOM 625 N N . SER A 1 90 ? -9.546 -5.252 -3.487 1.00 45.81 90 SER A N 1
ATOM 626 C CA . SER A 1 90 ? -10.795 -5.284 -4.235 1.00 45.81 90 SER A CA 1
ATOM 627 C C . SER A 1 90 ? -11.733 -4.102 -3.959 1.00 45.81 90 SER A C 1
ATOM 629 O O . SER A 1 90 ? -12.865 -4.096 -4.432 1.00 45.81 90 SER A O 1
ATOM 631 N N . VAL A 1 91 ? -11.248 -3.023 -3.336 1.00 50.31 91 VAL A N 1
ATOM 632 C CA . VAL A 1 91 ? -11.630 -1.674 -3.805 1.00 50.31 91 VAL A CA 1
ATOM 633 C C . VAL A 1 91 ? -10.459 -1.156 -4.632 1.00 50.31 91 VAL A C 1
ATOM 635 O O . VAL A 1 91 ? -9.743 -0.227 -4.265 1.00 50.31 91 VAL A O 1
ATOM 638 N N . GLY A 1 92 ? -10.177 -1.898 -5.701 1.00 47.81 92 GLY A N 1
ATOM 639 C CA . GLY A 1 92 ? -8.959 -1.769 -6.476 1.00 47.81 92 GLY A CA 1
ATOM 640 C C . GLY A 1 92 ? -8.948 -0.467 -7.252 1.00 47.81 92 GLY A C 1
ATOM 641 O O . GLY A 1 92 ? -9.650 -0.329 -8.253 1.00 47.81 92 GLY A O 1
ATOM 642 N N . LEU A 1 93 ? -8.073 0.455 -6.856 1.00 57.78 93 LEU A N 1
ATOM 643 C CA . LEU A 1 93 ? -7.410 1.304 -7.837 1.00 57.78 93 LEU A CA 1
ATOM 644 C C . LEU A 1 93 ? -6.607 0.355 -8.727 1.00 57.78 93 LEU A C 1
ATOM 646 O O . LEU A 1 93 ? -5.446 0.059 -8.452 1.00 57.78 93 LEU A O 1
ATOM 650 N N . ALA A 1 94 ? -7.261 -0.213 -9.739 1.00 65.75 94 ALA A N 1
ATOM 651 C CA . ALA A 1 94 ? -6.555 -0.982 -10.739 1.00 65.75 94 ALA A CA 1
ATOM 652 C C . ALA A 1 94 ? -5.473 -0.061 -11.330 1.00 65.75 94 ALA A C 1
ATOM 654 O O . ALA A 1 94 ? -5.755 1.116 -11.589 1.00 65.75 94 ALA A O 1
ATOM 655 N N . PRO A 1 95 ? -4.233 -0.547 -11.497 1.00 74.31 95 PRO A N 1
ATOM 656 C CA . PRO A 1 95 ? -3.190 0.248 -12.123 1.00 74.31 95 PRO A CA 1
ATOM 657 C C . PRO A 1 95 ? -3.684 0.748 -13.485 1.00 74.31 95 PRO A C 1
ATOM 659 O O . PRO A 1 95 ? -4.452 0.071 -14.166 1.00 74.31 95 PRO A O 1
ATOM 662 N N . ASN A 1 96 ? -3.294 1.966 -13.871 1.00 85.00 96 ASN A N 1
ATOM 663 C CA . ASN A 1 96 ? -3.707 2.521 -15.157 1.00 85.00 96 ASN A CA 1
ATOM 664 C C . ASN A 1 96 ? -3.245 1.574 -16.282 1.00 85.00 96 ASN A C 1
ATOM 666 O O . ASN A 1 96 ? -2.051 1.274 -16.401 1.00 85.00 96 ASN A O 1
ATOM 670 N N . ARG A 1 97 ? -4.203 1.119 -17.096 1.00 90.50 97 ARG A N 1
ATOM 671 C CA . ARG A 1 97 ? -3.985 0.178 -18.197 1.00 90.50 97 ARG A CA 1
ATOM 672 C C . ARG A 1 97 ? -2.963 0.706 -19.206 1.00 90.50 97 ARG A C 1
ATOM 674 O O . ARG A 1 97 ? -2.030 -0.014 -19.538 1.00 90.50 97 ARG A O 1
ATOM 681 N N . GLU A 1 98 ? -3.093 1.961 -19.633 1.00 91.12 98 GLU A N 1
ATOM 682 C CA . GLU A 1 98 ? -2.188 2.609 -20.596 1.00 91.12 98 GLU A CA 1
ATOM 683 C C . GLU A 1 98 ? -0.757 2.659 -20.058 1.00 91.12 98 GLU A C 1
ATOM 685 O O . GLU A 1 98 ? 0.181 2.206 -20.710 1.00 91.12 98 GLU A O 1
ATOM 690 N N . ARG A 1 99 ? -0.596 3.101 -18.807 1.00 93.38 99 ARG A N 1
ATOM 691 C CA . ARG A 1 99 ? 0.719 3.142 -18.155 1.00 93.38 99 ARG A CA 1
ATOM 692 C C . ARG A 1 99 ? 1.324 1.746 -17.992 1.00 93.38 99 ARG A C 1
ATOM 694 O O . ARG A 1 99 ? 2.536 1.574 -18.098 1.00 93.38 99 ARG A O 1
ATOM 701 N N . THR A 1 100 ? 0.492 0.737 -17.745 1.00 94.25 100 THR A N 1
ATOM 702 C CA . THR A 1 100 ? 0.933 -0.661 -17.666 1.00 94.25 100 THR A CA 1
ATOM 703 C C . THR A 1 100 ? 1.400 -1.177 -19.032 1.00 94.25 100 THR A C 1
ATOM 705 O O . THR A 1 100 ? 2.452 -1.814 -19.107 1.00 94.25 100 THR A O 1
ATOM 708 N N . GLU A 1 101 ? 0.679 -0.866 -20.118 1.00 95.50 101 GLU A N 1
ATOM 709 C CA . GLU A 1 101 ? 1.090 -1.187 -21.496 1.00 95.50 101 GLU A CA 1
ATOM 710 C C . GLU A 1 101 ? 2.407 -0.500 -21.876 1.00 95.50 101 GLU A C 1
ATOM 712 O O . GLU A 1 101 ? 3.303 -1.148 -22.426 1.00 95.50 101 GLU A O 1
ATOM 717 N N . GLU A 1 102 ? 2.553 0.784 -21.546 1.00 95.81 102 GLU A N 1
ATOM 718 C CA . GLU A 1 102 ? 3.756 1.574 -21.816 1.00 95.81 102 GLU A CA 1
ATOM 719 C C . GLU A 1 102 ? 4.990 0.955 -21.144 1.00 95.81 102 GLU A C 1
ATOM 721 O O . GLU A 1 102 ? 5.997 0.670 -21.801 1.00 95.81 102 GLU A O 1
ATOM 726 N N . VAL A 1 103 ? 4.902 0.676 -19.840 1.00 96.88 103 VAL A N 1
ATOM 727 C CA . VAL A 1 103 ? 6.020 0.121 -19.063 1.00 96.88 103 VAL A CA 1
ATOM 728 C C . VAL A 1 103 ? 6.375 -1.292 -19.535 1.00 96.88 103 VAL A C 1
ATOM 730 O O . VAL A 1 103 ? 7.560 -1.602 -19.685 1.00 96.88 103 VAL A O 1
ATOM 733 N N . LEU A 1 104 ? 5.384 -2.143 -19.835 1.00 96.06 104 LEU A N 1
ATOM 734 C CA . LEU A 1 104 ? 5.630 -3.476 -20.400 1.00 96.06 104 LEU A CA 1
ATOM 735 C C . LEU A 1 104 ? 6.305 -3.409 -21.774 1.00 96.06 104 LEU A C 1
ATOM 737 O O . LEU A 1 104 ? 7.237 -4.171 -22.045 1.00 96.06 104 LEU A O 1
ATOM 741 N N . THR A 1 105 ? 5.867 -2.491 -22.635 1.00 97.06 105 THR A N 1
ATOM 742 C CA . THR A 1 105 ? 6.461 -2.280 -23.961 1.00 97.06 105 THR A CA 1
ATOM 743 C C . THR A 1 105 ? 7.906 -1.810 -23.834 1.00 97.06 105 THR A C 1
ATOM 745 O O . THR A 1 105 ? 8.797 -2.369 -24.480 1.00 97.06 105 THR A O 1
ATOM 748 N N . ARG A 1 106 ? 8.175 -0.859 -22.931 1.00 97.25 106 ARG A N 1
ATOM 749 C CA . ARG A 1 106 ? 9.531 -0.379 -22.638 1.00 97.25 106 ARG A CA 1
ATOM 750 C C . ARG A 1 106 ? 10.433 -1.498 -22.118 1.00 97.25 106 ARG A C 1
ATOM 752 O O . ARG A 1 106 ? 11.559 -1.632 -22.598 1.00 97.25 106 ARG A O 1
ATOM 759 N N . LEU A 1 107 ? 9.945 -2.328 -21.193 1.00 97.25 107 LEU A N 1
ATOM 760 C CA . LEU A 1 107 ? 10.694 -3.469 -20.655 1.00 97.25 107 LEU A CA 1
ATOM 761 C C . LEU A 1 107 ? 11.082 -4.456 -21.767 1.00 97.25 107 LEU A C 1
ATOM 763 O O . LEU A 1 107 ? 12.238 -4.874 -21.854 1.00 97.25 107 LEU A O 1
ATOM 767 N N . ARG A 1 108 ? 10.134 -4.802 -22.648 1.00 96.75 108 ARG A N 1
ATOM 768 C CA . ARG A 1 108 ? 10.372 -5.686 -23.803 1.00 96.75 108 ARG A CA 1
ATOM 769 C C . ARG A 1 108 ? 11.378 -5.073 -24.785 1.00 96.75 108 ARG A C 1
ATOM 771 O O . ARG A 1 108 ? 12.288 -5.771 -25.225 1.00 96.75 108 ARG A O 1
ATOM 778 N N . GLY A 1 109 ? 11.274 -3.772 -25.059 1.00 97.50 109 GLY A N 1
ATOM 779 C CA . GLY A 1 109 ? 12.231 -3.042 -25.895 1.00 97.50 109 GLY A CA 1
ATOM 780 C C . GLY A 1 109 ? 13.654 -3.048 -25.326 1.00 97.50 109 GLY A C 1
ATOM 781 O O . GLY A 1 109 ? 14.610 -3.289 -26.061 1.00 97.50 109 GLY A O 1
ATOM 782 N N . CYS A 1 110 ? 13.811 -2.858 -24.011 1.00 97.38 110 CYS A N 1
ATOM 783 C CA . CYS A 1 110 ? 15.124 -2.9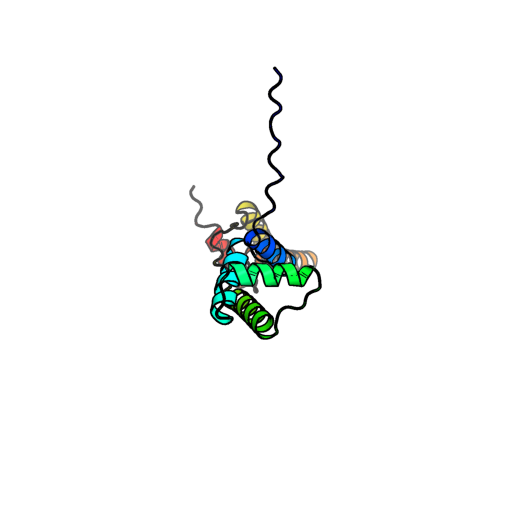21 -23.359 1.00 97.38 110 CYS A CA 1
ATOM 784 C C . CYS A 1 110 ? 15.721 -4.333 -23.416 1.00 97.38 110 CYS A C 1
ATOM 786 O O . CYS A 1 110 ? 16.899 -4.479 -23.729 1.00 97.38 110 CYS A O 1
ATOM 788 N N . ARG A 1 111 ? 14.906 -5.376 -23.202 1.00 95.81 111 ARG A N 1
ATOM 789 C CA . ARG A 1 111 ? 15.339 -6.777 -23.354 1.00 95.81 111 ARG A CA 1
ATOM 790 C C . ARG A 1 111 ? 15.824 -7.079 -24.770 1.00 95.81 111 ARG A C 1
ATOM 792 O O . ARG A 1 111 ? 16.871 -7.696 -24.923 1.00 95.81 111 ARG A O 1
ATOM 799 N N . ALA A 1 112 ? 15.102 -6.620 -25.792 1.00 97.12 112 ALA A N 1
ATOM 800 C CA . ALA A 1 112 ? 15.513 -6.797 -27.184 1.00 97.12 112 ALA A CA 1
ATOM 801 C C . ALA A 1 112 ? 16.839 -6.076 -27.488 1.00 97.12 112 ALA 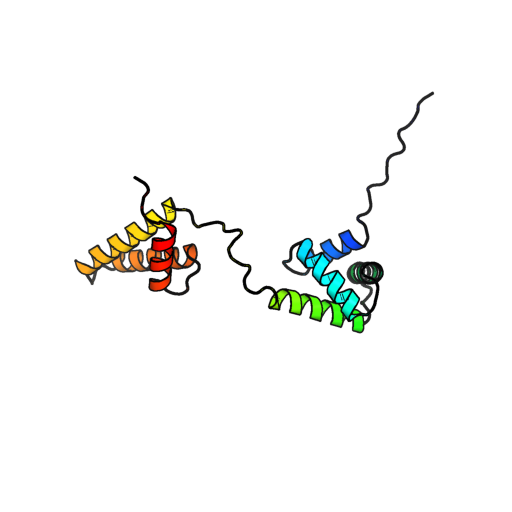A C 1
ATOM 803 O O . ALA A 1 112 ? 17.722 -6.649 -28.123 1.00 97.12 112 ALA A O 1
ATOM 804 N N . ARG A 1 113 ? 17.017 -4.849 -26.978 1.00 95.50 113 ARG A N 1
ATOM 805 C CA . ARG A 1 113 ? 18.280 -4.105 -27.112 1.00 95.50 113 ARG A CA 1
ATOM 806 C C . ARG A 1 113 ? 19.449 -4.808 -26.430 1.00 95.50 113 ARG A C 1
ATOM 808 O O . ARG A 1 113 ? 20.498 -4.934 -27.043 1.00 95.50 113 ARG A O 1
ATOM 815 N N . LEU A 1 114 ? 19.264 -5.301 -25.206 1.00 96.56 114 LEU A N 1
ATOM 816 C CA . LEU A 1 114 ? 20.299 -6.044 -24.481 1.00 96.56 114 LEU A CA 1
ATOM 817 C C . LEU A 1 114 ? 20.616 -7.394 -25.127 1.00 96.56 114 LEU A C 1
ATOM 819 O O . LEU A 1 114 ? 21.760 -7.828 -25.090 1.00 96.56 114 LEU A O 1
ATOM 823 N N . ALA A 1 115 ? 19.634 -8.045 -25.753 1.00 96.31 115 ALA A N 1
ATOM 824 C CA . ALA A 1 115 ? 19.885 -9.251 -26.534 1.00 96.31 115 ALA A CA 1
ATOM 825 C C . ALA A 1 115 ? 20.779 -8.966 -27.755 1.00 96.31 115 ALA A C 1
ATOM 827 O O . ALA A 1 115 ? 21.623 -9.790 -28.096 1.00 96.31 115 ALA A O 1
ATOM 828 N N . ALA A 1 116 ? 20.626 -7.797 -28.389 1.00 95.94 116 ALA A N 1
ATOM 829 C CA . ALA A 1 116 ? 21.466 -7.368 -29.509 1.00 95.94 116 ALA A CA 1
ATOM 830 C C . ALA A 1 116 ? 22.832 -6.808 -29.064 1.00 95.94 116 ALA A C 1
ATOM 832 O O . ALA A 1 116 ? 23.830 -6.985 -29.759 1.00 95.94 116 ALA A O 1
ATOM 833 N N . ALA A 1 117 ? 22.881 -6.135 -27.914 1.00 94.44 117 ALA A N 1
ATOM 834 C CA . ALA A 1 117 ? 24.074 -5.511 -27.355 1.00 94.44 117 ALA A CA 1
ATOM 835 C C . ALA A 1 117 ? 24.108 -5.687 -25.822 1.00 94.44 117 ALA A C 1
ATOM 837 O O . ALA A 1 117 ? 23.700 -4.784 -25.086 1.00 94.44 117 ALA A O 1
ATOM 838 N N . PRO A 1 118 ? 24.630 -6.822 -25.314 1.00 92.50 118 PRO A N 1
ATOM 839 C CA . PRO A 1 118 ? 24.637 -7.118 -23.875 1.00 92.50 118 PRO A CA 1
ATOM 840 C C . PRO A 1 118 ? 25.429 -6.112 -23.033 1.00 92.50 118 PRO A C 1
ATOM 842 O O . PRO A 1 118 ? 25.189 -5.978 -21.837 1.00 92.50 118 PRO A O 1
ATOM 845 N N . GLY A 1 119 ? 26.376 -5.407 -23.658 1.00 94.06 119 GLY A N 1
ATOM 846 C CA . GLY A 1 119 ? 27.205 -4.389 -23.023 1.00 94.06 119 GLY A CA 1
ATOM 847 C C . GLY A 1 119 ? 26.632 -2.972 -23.056 1.00 94.06 119 GLY A C 1
ATOM 848 O O . GLY A 1 119 ? 27.373 -2.062 -22.712 1.00 94.06 119 GLY A O 1
ATOM 849 N N . ASP A 1 120 ? 25.384 -2.749 -23.492 1.00 95.81 120 ASP A N 1
ATOM 850 C CA . ASP A 1 120 ? 24.758 -1.415 -23.496 1.00 95.81 120 ASP A CA 1
ATOM 851 C C . ASP A 1 120 ? 24.317 -1.018 -22.067 1.00 95.81 120 ASP A C 1
ATOM 853 O O . ASP A 1 120 ? 23.276 -1.490 -21.584 1.00 95.81 120 ASP A O 1
ATOM 857 N N . PRO A 1 121 ? 25.057 -0.126 -21.374 1.00 94.31 121 PRO A N 1
ATOM 858 C CA . PRO A 1 121 ? 24.744 0.234 -19.994 1.00 94.31 121 PRO A CA 1
ATOM 859 C C . PRO A 1 121 ? 23.451 1.054 -19.889 1.00 94.31 121 PRO A C 1
ATOM 861 O O . PRO A 1 121 ? 22.761 0.997 -18.870 1.00 94.31 121 PRO A O 1
ATOM 864 N N . ALA A 1 122 ? 23.086 1.797 -20.939 1.00 95.00 122 ALA A N 1
ATOM 865 C CA . ALA A 1 122 ? 21.862 2.586 -20.956 1.00 95.00 122 ALA A CA 1
ATOM 866 C C . ALA A 1 122 ? 20.632 1.679 -21.092 1.00 95.00 122 ALA A C 1
ATOM 868 O O . ALA A 1 122 ? 19.618 1.913 -20.432 1.00 95.00 122 ALA A O 1
ATOM 869 N N . ALA A 1 123 ? 20.721 0.620 -21.904 1.00 94.19 123 ALA A N 1
ATOM 870 C CA . ALA A 1 123 ? 19.663 -0.384 -21.999 1.00 94.19 123 ALA A CA 1
ATOM 871 C C . ALA A 1 123 ? 19.516 -1.196 -20.702 1.00 94.19 123 ALA A C 1
ATOM 873 O O . ALA A 1 123 ? 18.385 -1.451 -20.288 1.00 94.19 123 ALA A O 1
ATOM 874 N N . ALA A 1 124 ? 20.625 -1.540 -20.036 1.00 96.12 124 ALA A N 1
ATOM 875 C CA . ALA A 1 124 ? 20.605 -2.211 -18.734 1.00 96.12 124 ALA A CA 1
ATOM 876 C C . ALA A 1 124 ? 19.881 -1.361 -17.686 1.00 96.12 124 ALA A C 1
ATOM 878 O O . ALA A 1 124 ? 18.905 -1.808 -17.084 1.00 96.12 124 ALA A O 1
ATOM 879 N N . ARG A 1 125 ? 20.270 -0.086 -17.556 1.00 97.50 125 ARG A N 1
ATOM 880 C CA . ARG A 1 125 ? 19.636 0.828 -16.603 1.00 97.50 125 ARG A CA 1
ATOM 881 C C . ARG A 1 125 ? 18.152 1.043 -16.895 1.00 97.50 125 ARG A C 1
ATOM 883 O O . ARG A 1 125 ? 17.328 1.002 -15.986 1.00 97.50 125 ARG A O 1
ATOM 890 N N . ALA A 1 126 ? 17.801 1.237 -18.165 1.00 95.69 126 ALA A N 1
ATOM 891 C CA . ALA A 1 126 ? 16.410 1.400 -18.569 1.00 95.69 126 ALA A CA 1
ATOM 892 C C . ALA A 1 126 ? 15.570 0.135 -18.314 1.00 95.69 126 ALA A C 1
ATOM 894 O O . ALA A 1 126 ? 14.383 0.254 -18.004 1.00 95.69 126 ALA A O 1
ATOM 895 N N . MET A 1 127 ? 16.169 -1.058 -18.425 1.00 97.00 127 MET A N 1
ATOM 896 C CA . MET A 1 127 ? 15.511 -2.317 -18.079 1.00 97.00 127 MET A CA 1
ATOM 897 C C . MET A 1 127 ? 15.216 -2.391 -16.578 1.00 97.00 127 MET A C 1
ATOM 899 O O . MET A 1 127 ? 14.088 -2.721 -16.215 1.00 97.00 127 MET A O 1
ATOM 903 N N . ASP A 1 128 ? 16.186 -2.050 -15.727 1.00 97.69 128 ASP A N 1
ATOM 904 C CA . ASP A 1 128 ? 16.022 -2.061 -14.268 1.00 97.69 128 ASP A CA 1
ATOM 905 C C . ASP A 1 128 ? 14.956 -1.062 -13.808 1.00 97.69 128 ASP A C 1
ATOM 907 O O . ASP A 1 128 ? 14.074 -1.410 -13.021 1.00 97.69 128 ASP A O 1
ATOM 911 N N . ASP A 1 129 ? 14.968 0.158 -14.354 1.00 97.94 129 ASP A N 1
ATOM 912 C CA . ASP A 1 129 ? 13.968 1.176 -14.024 1.00 97.94 129 ASP A CA 1
ATOM 913 C C . ASP A 1 129 ? 12.550 0.729 -14.451 1.00 97.94 129 ASP A C 1
ATOM 915 O O . ASP A 1 129 ? 11.577 0.911 -13.709 1.00 97.94 129 ASP A O 1
ATOM 919 N N . ALA A 1 130 ? 12.414 0.106 -15.631 1.00 97.00 130 ALA A N 1
ATOM 920 C CA . ALA A 1 130 ? 11.137 -0.424 -16.115 1.00 97.00 130 ALA A CA 1
ATOM 921 C C . ALA A 1 130 ? 10.658 -1.620 -15.277 1.00 97.00 130 ALA A C 1
ATOM 923 O O . ALA A 1 130 ? 9.473 -1.709 -14.955 1.00 97.00 130 ALA A O 1
ATOM 924 N N . ALA A 1 131 ? 11.572 -2.509 -14.883 1.00 96.88 131 ALA A N 1
ATOM 925 C CA . ALA A 1 131 ? 11.283 -3.642 -14.014 1.00 96.88 131 ALA A CA 1
ATOM 926 C C . ALA A 1 131 ? 10.805 -3.178 -12.632 1.00 96.88 131 ALA A C 1
ATOM 928 O O . ALA A 1 131 ? 9.756 -3.624 -12.170 1.00 96.88 131 ALA A O 1
ATOM 929 N N . TYR A 1 132 ? 11.512 -2.228 -12.014 1.00 96.50 132 TYR A N 1
ATOM 930 C CA . TYR A 1 132 ? 11.125 -1.639 -10.734 1.00 96.50 132 TYR A CA 1
ATOM 931 C C . TYR A 1 132 ? 9.752 -0.963 -10.808 1.00 96.50 132 TYR A C 1
ATOM 933 O O . TYR A 1 132 ? 8.883 -1.214 -9.971 1.00 96.50 132 TYR A O 1
ATOM 941 N N . THR A 1 133 ? 9.523 -0.157 -11.849 1.00 95.94 133 THR A N 1
ATOM 942 C CA . THR A 1 133 ? 8.226 0.496 -12.075 1.00 95.94 133 THR A CA 1
ATOM 943 C C . THR A 1 133 ? 7.102 -0.533 -12.179 1.00 95.94 133 THR A C 1
ATOM 945 O O . THR A 1 133 ? 6.049 -0.359 -11.568 1.00 95.94 133 THR A O 1
ATOM 948 N N . LEU A 1 134 ? 7.323 -1.631 -12.907 1.00 94.81 134 LEU A N 1
ATOM 949 C CA . LEU A 1 134 ? 6.323 -2.681 -13.060 1.00 94.81 134 LEU A CA 1
ATOM 950 C C . LEU A 1 134 ? 6.048 -3.411 -11.735 1.00 94.81 134 LEU A C 1
ATOM 952 O O . LEU A 1 134 ? 4.889 -3.663 -11.415 1.00 94.81 134 LEU A O 1
ATOM 956 N N . CYS A 1 135 ? 7.085 -3.693 -10.940 1.00 94.31 135 CYS A N 1
ATOM 957 C CA . CYS A 1 135 ? 6.953 -4.268 -9.597 1.00 94.31 135 CYS A CA 1
ATOM 958 C C . CYS A 1 135 ? 6.082 -3.399 -8.683 1.00 94.31 135 CYS A C 1
ATOM 960 O O . CYS A 1 135 ? 5.171 -3.915 -8.035 1.00 94.31 135 CYS A O 1
ATOM 962 N N . VAL A 1 136 ? 6.308 -2.080 -8.679 1.00 94.31 136 VAL A N 1
ATOM 963 C CA . VAL A 1 136 ? 5.510 -1.125 -7.895 1.00 94.31 136 VAL A CA 1
ATOM 964 C C . VAL A 1 136 ? 4.066 -1.074 -8.389 1.00 94.31 136 VAL A C 1
ATOM 966 O O . VAL A 1 136 ? 3.149 -1.207 -7.583 1.00 94.31 136 VAL A O 1
ATOM 969 N N . LEU A 1 137 ? 3.848 -0.931 -9.702 1.00 92.38 137 LEU A N 1
ATOM 970 C CA . LEU A 1 137 ? 2.498 -0.855 -10.275 1.00 92.38 137 LEU A CA 1
ATOM 971 C C . LEU A 1 137 ? 1.671 -2.114 -9.989 1.00 92.38 137 LEU A C 1
ATOM 973 O O . LEU A 1 137 ? 0.462 -2.020 -9.801 1.00 92.38 137 LEU A O 1
ATOM 977 N N . MET A 1 138 ? 2.314 -3.282 -9.965 1.00 91.94 138 MET A N 1
ATOM 978 C CA . MET A 1 138 ? 1.641 -4.569 -9.773 1.00 91.94 138 MET A CA 1
ATOM 979 C C . MET A 1 138 ? 1.628 -5.049 -8.318 1.00 91.94 138 MET A C 1
ATOM 981 O O . MET A 1 138 ? 1.034 -6.092 -8.033 1.00 91.94 138 MET A O 1
ATOM 985 N N . GLY A 1 139 ? 2.298 -4.335 -7.407 1.00 91.75 139 GLY A N 1
ATOM 986 C CA . GLY A 1 139 ? 2.459 -4.744 -6.012 1.00 91.75 139 GLY A CA 1
ATOM 987 C C . GLY A 1 139 ? 3.181 -6.086 -5.865 1.00 91.75 139 GLY A C 1
ATOM 988 O O . GLY A 1 139 ? 2.783 -6.911 -5.042 1.00 91.75 139 GLY A O 1
ATOM 989 N N . ARG A 1 140 ? 4.195 -6.348 -6.701 1.00 93.38 140 ARG A N 1
ATOM 990 C CA . ARG A 1 140 ? 4.937 -7.619 -6.722 1.00 93.38 140 ARG A CA 1
ATOM 991 C C . ARG A 1 140 ? 6.406 -7.427 -6.350 1.00 93.38 140 ARG A C 1
ATOM 993 O O . ARG A 1 140 ? 7.014 -6.458 -6.794 1.00 93.38 140 ARG A O 1
ATOM 1000 N N . PRO A 1 141 ? 6.996 -8.355 -5.576 1.00 88.38 141 PRO A N 1
ATOM 1001 C CA . PRO A 1 141 ? 8.392 -8.270 -5.153 1.00 88.38 141 PRO A CA 1
ATOM 1002 C C . PRO A 1 141 ? 9.387 -8.614 -6.266 1.00 88.38 141 PRO A C 1
ATOM 1004 O O . PRO A 1 141 ? 10.554 -8.245 -6.170 1.00 88.38 141 PRO A O 1
ATOM 1007 N N . THR A 1 142 ? 8.958 -9.326 -7.313 1.00 93.31 142 THR A N 1
ATOM 1008 C CA . THR A 1 142 ? 9.843 -9.772 -8.395 1.00 93.31 142 THR A CA 1
ATOM 1009 C C . THR A 1 142 ? 9.347 -9.319 -9.761 1.00 93.31 142 THR A C 1
ATOM 1011 O O . THR A 1 142 ? 8.145 -9.276 -10.030 1.00 93.31 142 THR A O 1
ATOM 1014 N N . THR A 1 143 ? 10.291 -9.053 -10.668 1.00 95.00 143 THR A N 1
ATOM 1015 C CA . THR A 1 143 ? 9.995 -8.666 -12.055 1.00 95.00 143 THR A CA 1
ATOM 1016 C C . THR A 1 143 ? 9.169 -9.724 -12.777 1.00 95.00 143 THR A C 1
ATOM 1018 O O . THR A 1 143 ? 8.290 -9.391 -13.566 1.00 95.00 143 THR A O 1
ATOM 1021 N N . TYR A 1 144 ? 9.434 -11.006 -12.515 1.00 95.38 144 TYR A N 1
ATOM 1022 C CA . TYR A 1 144 ? 8.691 -12.109 -13.118 1.00 95.38 144 TYR A CA 1
ATOM 1023 C C . TYR A 1 144 ? 7.212 -12.085 -12.710 1.00 95.38 144 TYR A C 1
ATOM 1025 O O . TYR A 1 144 ? 6.330 -12.082 -13.569 1.00 95.38 144 TYR A O 1
ATOM 1033 N N . GLU A 1 145 ? 6.932 -11.990 -11.407 1.00 92.50 145 GLU A N 1
ATOM 1034 C CA . GLU A 1 145 ? 5.560 -11.893 -10.907 1.00 92.50 145 GLU A CA 1
ATOM 1035 C C . GLU A 1 145 ? 4.858 -10.623 -11.392 1.00 92.50 145 GLU A C 1
ATOM 1037 O O . GLU A 1 145 ? 3.667 -10.661 -11.706 1.00 92.50 145 GLU A O 1
ATOM 1042 N N . ALA A 1 146 ? 5.593 -9.511 -11.476 1.00 94.88 146 ALA A N 1
ATOM 1043 C CA . ALA A 1 146 ? 5.084 -8.245 -11.979 1.00 94.88 146 ALA A CA 1
ATOM 1044 C C . ALA A 1 146 ? 4.666 -8.344 -13.453 1.00 94.88 146 ALA A C 1
ATOM 1046 O O . ALA A 1 146 ? 3.570 -7.918 -13.801 1.00 94.88 146 ALA A O 1
ATOM 1047 N N . VAL A 1 147 ? 5.482 -8.966 -14.311 1.00 96.31 147 VAL A N 1
ATOM 1048 C CA . VAL A 1 147 ? 5.133 -9.192 -15.725 1.00 96.31 147 VAL A CA 1
ATOM 1049 C C . VAL A 1 147 ? 3.869 -10.037 -15.848 1.00 96.31 147 VAL A C 1
ATOM 1051 O O . VAL A 1 147 ? 2.941 -9.634 -16.542 1.00 96.31 147 VAL A O 1
ATOM 1054 N N . LEU A 1 148 ? 3.783 -11.154 -15.123 1.00 95.00 148 LEU A N 1
ATOM 1055 C CA . LEU A 1 148 ? 2.610 -12.027 -15.182 1.00 95.00 148 LEU A CA 1
ATOM 1056 C C . LEU A 1 148 ? 1.340 -11.329 -14.663 1.00 95.00 148 LEU A C 1
ATOM 1058 O O . LEU A 1 148 ? 0.251 -11.496 -15.213 1.00 95.00 148 LEU A O 1
ATOM 1062 N N . ALA A 1 149 ? 1.455 -10.545 -13.588 1.00 92.06 149 ALA A N 1
ATOM 1063 C CA . ALA A 1 149 ? 0.350 -9.745 -13.069 1.00 92.06 149 ALA A CA 1
ATOM 1064 C C . ALA A 1 149 ? -0.100 -8.671 -14.070 1.00 92.06 149 ALA A C 1
ATOM 1066 O O . ALA A 1 149 ? -1.302 -8.517 -14.279 1.00 92.06 149 ALA A O 1
ATOM 1067 N N . ALA A 1 150 ? 0.846 -7.999 -14.727 1.00 93.19 150 ALA A N 1
ATOM 1068 C CA . ALA A 1 150 ? 0.564 -6.984 -15.730 1.00 93.19 150 ALA A CA 1
ATOM 1069 C C . ALA A 1 150 ? -0.108 -7.580 -16.975 1.00 93.19 150 ALA A C 1
ATOM 1071 O O . ALA A 1 150 ? -1.103 -7.044 -17.447 1.00 93.19 150 ALA A O 1
ATOM 1072 N N . GLU A 1 151 ? 0.352 -8.729 -17.468 1.00 93.62 151 GLU A N 1
ATOM 1073 C CA . GLU A 1 151 ? -0.274 -9.412 -18.608 1.00 93.62 151 GLU A CA 1
ATOM 1074 C C . GLU A 1 151 ? -1.715 -9.843 -18.301 1.00 93.62 151 GLU A C 1
ATOM 1076 O O . GLU A 1 151 ? -2.612 -9.629 -19.117 1.00 93.62 151 GLU A O 1
ATOM 1081 N N . ARG A 1 152 ? -1.972 -10.360 -17.092 1.00 92.12 152 ARG A N 1
ATOM 1082 C CA . ARG A 1 152 ? -3.340 -10.656 -16.634 1.00 92.12 152 ARG A CA 1
ATOM 1083 C C . ARG A 1 152 ? -4.200 -9.401 -16.511 1.00 92.12 152 ARG A C 1
ATOM 1085 O O . ARG A 1 152 ? -5.379 -9.452 -16.843 1.00 92.12 152 ARG A O 1
ATOM 1092 N N . HIS A 1 153 ? -3.622 -8.297 -16.038 1.00 90.56 153 HIS A N 1
ATO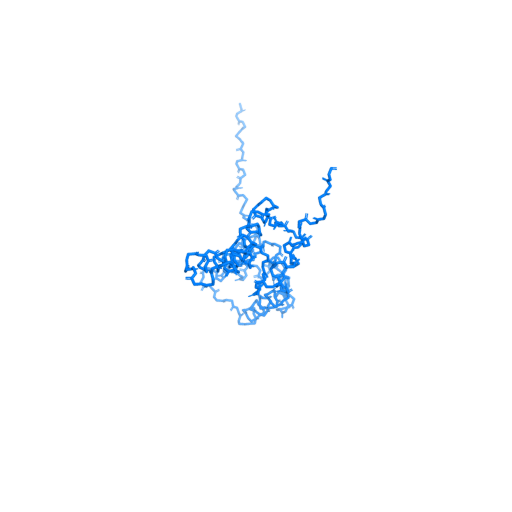M 1093 C CA . HIS A 1 153 ? -4.319 -7.019 -15.905 1.00 90.56 153 HIS A CA 1
ATOM 1094 C C . HIS A 1 153 ? -4.728 -6.436 -17.266 1.00 90.56 153 HIS A C 1
ATOM 1096 O O . HIS A 1 153 ? -5.820 -5.888 -17.395 1.00 90.56 153 HIS A O 1
ATOM 1102 N N . LEU A 1 154 ? -3.879 -6.569 -18.288 1.00 91.00 154 LEU A N 1
ATOM 1103 C CA . LEU A 1 154 ? -4.161 -6.032 -19.620 1.00 91.00 154 LEU A CA 1
ATOM 1104 C C . LEU A 1 154 ? -5.229 -6.816 -20.384 1.00 91.00 154 LEU A C 1
ATOM 1106 O O . LEU A 1 154 ? -5.905 -6.216 -21.229 1.00 91.00 154 LEU A O 1
ATOM 1110 N N . GLY A 1 155 ? -5.372 -8.110 -20.073 1.00 85.88 155 GLY A N 1
ATOM 1111 C CA . GLY A 1 155 ? -6.310 -9.025 -20.715 1.00 85.88 155 GLY A CA 1
ATOM 1112 C C . GLY A 1 155 ? -6.098 -9.167 -22.232 1.00 85.88 155 GLY A C 1
ATOM 1113 O O . GLY A 1 155 ? -5.253 -8.496 -22.832 1.00 85.88 155 GLY A O 1
ATOM 1114 N N . PRO A 1 156 ? -6.860 -10.048 -22.896 1.00 68.88 156 PRO A N 1
ATOM 1115 C CA . PRO A 1 156 ? -6.978 -10.017 -24.350 1.00 68.88 156 PRO A CA 1
ATOM 1116 C C . PRO A 1 156 ? -7.658 -8.707 -24.779 1.00 68.88 156 PRO A C 1
ATOM 1118 O O . PRO A 1 156 ? -8.675 -8.316 -24.206 1.00 68.88 156 PRO A O 1
ATOM 1121 N N . ARG A 1 157 ? -7.104 -8.007 -25.781 1.00 57.12 157 ARG A N 1
ATOM 1122 C CA . ARG A 1 157 ? -7.742 -6.801 -26.339 1.00 57.12 157 ARG A CA 1
ATOM 1123 C C . ARG A 1 157 ? -9.099 -7.195 -26.930 1.00 57.12 157 ARG A C 1
ATOM 1125 O O . ARG A 1 157 ? -9.141 -8.026 -27.832 1.00 57.12 157 ARG A O 1
ATOM 1132 N N . ALA A 1 158 ? -10.181 -6.583 -26.449 1.00 43.31 158 ALA A N 1
ATOM 1133 C CA . ALA A 1 158 ? -11.404 -6.485 -27.235 1.00 43.31 158 ALA A CA 1
ATOM 1134 C C . ALA A 1 158 ? -11.083 -5.546 -28.408 1.00 43.31 158 ALA A C 1
ATOM 1136 O O . ALA A 1 158 ? -10.840 -4.356 -28.196 1.00 43.31 158 ALA A O 1
ATOM 1137 N N . LEU A 1 159 ? -10.914 -6.139 -29.590 1.00 39.41 159 LEU A N 1
ATOM 1138 C CA . LEU A 1 159 ? -10.762 -5.443 -30.867 1.00 39.41 159 LEU A CA 1
ATOM 1139 C C . LEU A 1 159 ? -12.088 -4.802 -31.280 1.00 39.41 159 LEU A C 1
ATOM 1141 O O . LEU A 1 159 ? -13.137 -5.435 -31.024 1.00 39.41 159 LEU A O 1
#

Secondary structure (DSSP, 8-state):
------PPPP-PPPHHHHHHHHHHHHSS--HHHHHHHHHHHHHHHTS-HHHHHHHHHHHHTT-PPPHHHHHHHHHHHHHHHHH--S--TTS--PPPHHHHHHHHHHHHHHHHHHHH-TT-HHHHHHHHHHHHHHHHHHT-SSHHHHHHHHHHHH-S---

Sequence (159 aa):
MTVEPVGLPPLAPTTAARAIGVLMAATPCTARDAKRILAAAADLAQISVHDLAVVVVAGTEGTPPPGRIERALRRAVEAARSSAAPADPSVGLAPNRERTEEVLTRLRGCRARLAAAPGDPAAARAMDDAAYTLCVLMGRPTTYEAVLAAERHLGPRAL

Radius of gyration: 26.5 Å; chains: 1; bounding box: 70×54×65 Å

pLDDT: mean 82.88, std 16.52, range [39.41, 97.94]

Foldseek 3Di:
DDDDPPDDDDPPPQLLRVLLVLCVVVDVDDSVLSVQLLVQLCVQLVHDSNVLSVQSNVVVVVDHRDVSSVVSSVVSVVCSVVVPPPPPCVVPPQQDLVVLVVLLVQLVVLVVVCVVPVPPVVSVVSNVVSLVVLCVNQVHPGSVVSNVSSDVSNPDDPD